Protein AF-A0A8S9SS68-F1 (afdb_monomer_lite)

Organism: Brassica cretica (NCBI:txid69181)

Foldseek 3Di:
DQVVVLVVDVVSVVVCVVCVCVVPNDDDPVRVVVVVVVVVVVVVVVVVVVVVPD

Secondary structure (DSSP, 8-state):
-HHHHHHH-HHHHHHHHHHHHHHSPPPPHHHHHHHHHHHHHHHHHHHHHHHT--

Radius of gyration: 18.17 Å; chains: 1; bounding box: 29×12×56 Å

Sequence (54 aa):
MFDVLAETNPAFAAMWQNVRPTINPDPTLEEQTDLEQQSVHHSAEIFDDINLNN

pLDDT: mean 76.95, std 11.84, range [51.56, 91.81]

Structure (mmCIF, N/CA/C/O backbone):
data_AF-A0A8S9SS68-F1
#
_entry.id   AF-A0A8S9SS68-F1
#
loop_
_atom_site.group_PDB
_atom_site.id
_atom_site.type_symbol
_atom_site.label_atom_id
_atom_site.label_alt_id
_atom_site.label_comp_id
_atom_site.label_asym_id
_atom_site.label_entity_id
_atom_site.label_seq_id
_atom_site.pdbx_PDB_ins_code
_atom_site.Cartn_x
_atom_site.Cartn_y
_atom_site.Cartn_z
_atom_site.occupancy
_atom_site.B_iso_or_equiv
_atom_site.auth_seq_id
_atom_site.auth_comp_id
_atom_site.auth_asym_id
_atom_site.auth_atom_id
_atom_site.pdbx_PDB_model_num
ATOM 1 N N . MET A 1 1 ? 5.940 -1.365 -0.397 1.00 75.19 1 MET A N 1
ATOM 2 C CA . MET A 1 1 ? 7.210 -1.882 -0.976 1.00 75.19 1 MET A CA 1
ATOM 3 C C . MET A 1 1 ? 7.139 -1.993 -2.497 1.00 75.19 1 MET A C 1
ATOM 5 O O . MET A 1 1 ? 8.073 -1.551 -3.149 1.00 75.19 1 MET A O 1
ATOM 9 N N . PHE A 1 2 ? 6.047 -2.512 -3.073 1.00 82.38 2 PHE A N 1
ATOM 10 C CA . PHE A 1 2 ? 5.868 -2.552 -4.532 1.00 82.38 2 PHE A CA 1
ATOM 11 C C . PHE A 1 2 ? 5.703 -1.167 -5.177 1.00 82.38 2 PHE A C 1
ATOM 13 O O . PHE A 1 2 ? 6.229 -0.961 -6.263 1.00 82.38 2 PHE A O 1
ATOM 20 N N . ASP A 1 3 ? 5.100 -0.191 -4.491 1.00 83.44 3 ASP A N 1
ATOM 21 C CA . ASP A 1 3 ? 4.986 1.178 -5.024 1.00 83.44 3 ASP A CA 1
ATOM 22 C C . ASP A 1 3 ? 6.362 1.831 -5.266 1.00 83.44 3 ASP A C 1
ATOM 24 O O . ASP A 1 3 ? 6.608 2.380 -6.333 1.00 83.44 3 ASP A O 1
ATOM 28 N N . VAL A 1 4 ? 7.321 1.635 -4.354 1.00 86.31 4 VAL A N 1
ATOM 29 C CA . VAL A 1 4 ? 8.711 2.123 -4.500 1.00 86.31 4 VAL A CA 1
ATOM 30 C C . VAL A 1 4 ? 9.433 1.462 -5.689 1.00 86.31 4 VAL A C 1
ATOM 32 O O . VAL A 1 4 ? 10.247 2.080 -6.376 1.00 86.31 4 VAL A O 1
ATOM 35 N N . LEU A 1 5 ? 9.129 0.192 -5.974 1.00 86.88 5 LEU A N 1
ATOM 36 C CA . LEU A 1 5 ? 9.665 -0.508 -7.147 1.00 86.88 5 LEU A CA 1
ATOM 37 C C . LEU A 1 5 ? 9.018 -0.015 -8.452 1.00 86.88 5 LEU A C 1
ATOM 39 O O . LEU A 1 5 ? 9.681 0.025 -9.488 1.00 86.88 5 LEU A O 1
ATOM 43 N N . ALA A 1 6 ? 7.749 0.397 -8.411 1.00 87.69 6 ALA A N 1
ATOM 44 C CA . ALA A 1 6 ? 7.057 1.012 -9.543 1.00 87.69 6 ALA A CA 1
ATOM 45 C C . ALA A 1 6 ? 7.593 2.413 -9.864 1.00 87.69 6 ALA A C 1
ATOM 47 O O . ALA A 1 6 ? 7.682 2.771 -11.033 1.00 87.69 6 ALA A O 1
ATOM 48 N N . GLU A 1 7 ? 8.035 3.174 -8.867 1.00 87.94 7 GLU A N 1
ATOM 49 C CA . GLU A 1 7 ? 8.653 4.490 -9.080 1.00 87.94 7 GLU A CA 1
ATOM 50 C C . GLU A 1 7 ? 10.012 4.415 -9.795 1.00 87.94 7 GLU A C 1
ATOM 52 O O . GLU A 1 7 ? 10.393 5.338 -10.514 1.00 87.94 7 GLU A O 1
ATOM 57 N N . THR A 1 8 ? 10.746 3.312 -9.627 1.00 90.94 8 THR A N 1
ATOM 58 C CA . THR A 1 8 ? 12.117 3.157 -10.150 1.00 90.94 8 THR A CA 1
ATOM 59 C C . THR A 1 8 ? 12.200 2.335 -11.437 1.00 90.94 8 THR A C 1
ATOM 61 O O . THR A 1 8 ? 13.197 2.424 -12.156 1.00 90.94 8 THR A O 1
ATOM 64 N N . ASN A 1 9 ? 11.165 1.556 -11.767 1.00 91.81 9 ASN A N 1
ATOM 65 C CA . ASN A 1 9 ? 11.119 0.723 -12.966 1.00 91.81 9 ASN A CA 1
ATOM 66 C C . ASN A 1 9 ? 9.815 0.947 -13.763 1.00 91.81 9 ASN A C 1
ATOM 68 O O . ASN A 1 9 ? 8.771 0.409 -13.391 1.00 91.81 9 ASN A O 1
ATOM 72 N N . PRO A 1 10 ? 9.872 1.642 -14.917 1.00 87.44 10 PRO A N 1
ATOM 73 C CA . PR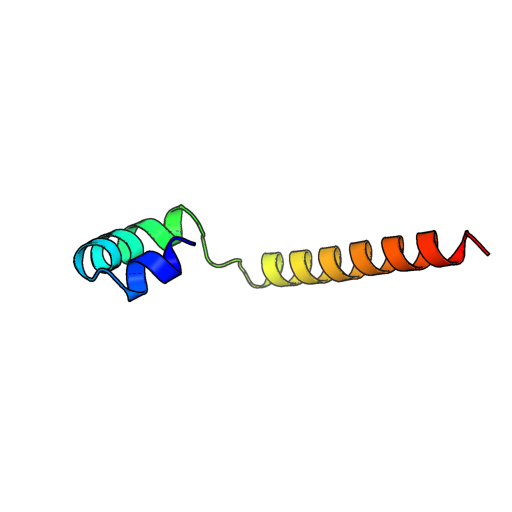O A 1 10 ? 8.693 1.945 -15.736 1.00 87.44 10 PRO A CA 1
ATOM 74 C C . PRO A 1 10 ? 7.960 0.709 -16.278 1.00 87.44 10 PRO A C 1
ATOM 76 O O . PRO A 1 10 ? 6.736 0.718 -16.410 1.00 87.44 10 PRO A O 1
ATOM 79 N N . ALA A 1 11 ? 8.691 -0.366 -16.589 1.00 89.12 11 ALA A N 1
ATOM 80 C CA . ALA A 1 11 ? 8.097 -1.606 -17.088 1.00 89.12 11 ALA A CA 1
ATOM 81 C C . ALA A 1 11 ? 7.330 -2.337 -15.978 1.00 89.12 11 ALA A C 1
ATOM 83 O O . ALA A 1 11 ? 6.252 -2.884 -16.210 1.00 89.12 11 ALA A O 1
ATOM 84 N N . PHE A 1 12 ? 7.863 -2.297 -14.756 1.00 90.19 12 PHE A N 1
ATOM 85 C CA . PHE A 1 12 ? 7.161 -2.793 -13.579 1.00 90.19 12 PHE A CA 1
ATOM 86 C C . PHE A 1 12 ? 5.971 -1.893 -13.217 1.00 90.19 12 PHE A C 1
ATOM 88 O O . PHE A 1 12 ? 4.907 -2.412 -12.900 1.00 90.19 12 PHE A O 1
ATOM 95 N N . ALA A 1 13 ? 6.098 -0.569 -13.351 1.00 90.06 13 ALA A N 1
ATOM 96 C CA . ALA A 1 13 ? 5.025 0.384 -13.070 1.00 90.06 13 ALA A CA 1
ATOM 97 C C . ALA A 1 13 ? 3.758 0.098 -13.884 1.00 90.06 13 ALA A C 1
ATOM 99 O O . ALA A 1 13 ? 2.668 0.029 -13.322 1.00 90.06 13 ALA A O 1
ATOM 100 N N . ALA A 1 14 ? 3.897 -0.129 -15.193 1.00 89.56 14 ALA A N 1
ATOM 101 C CA . ALA A 1 14 ? 2.761 -0.419 -16.066 1.00 89.56 14 ALA A CA 1
ATOM 102 C C . ALA A 1 14 ? 2.019 -1.707 -15.661 1.00 89.56 14 ALA A C 1
ATOM 104 O O . ALA A 1 14 ? 0.791 -1.765 -15.701 1.00 89.56 14 ALA A O 1
ATOM 105 N N . MET A 1 15 ? 2.751 -2.738 -15.234 1.00 90.19 15 MET A N 1
ATOM 106 C CA . MET A 1 15 ? 2.154 -3.966 -14.706 1.00 90.19 15 MET A CA 1
ATOM 107 C C . MET A 1 15 ? 1.504 -3.722 -13.340 1.00 90.19 15 MET A C 1
ATOM 109 O O . MET A 1 15 ? 0.362 -4.119 -13.118 1.00 90.19 15 MET A O 1
ATOM 113 N N . TRP A 1 16 ? 2.210 -3.028 -12.445 1.00 89.81 16 TRP A N 1
ATOM 114 C CA . TRP A 1 16 ? 1.754 -2.738 -11.092 1.00 89.81 16 TRP A CA 1
ATOM 115 C C . TRP A 1 16 ? 0.462 -1.925 -11.086 1.00 89.81 16 TRP A C 1
ATOM 117 O O . TRP A 1 16 ? -0.440 -2.265 -10.337 1.00 89.81 16 TRP A O 1
ATOM 127 N N . GLN A 1 17 ? 0.299 -0.940 -11.972 1.00 85.44 17 GLN A N 1
ATOM 128 C CA . GLN A 1 17 ? -0.943 -0.159 -12.067 1.00 85.44 17 GLN A CA 1
ATOM 129 C C . GLN A 1 17 ? -2.176 -1.010 -12.409 1.00 85.44 17 GLN A C 1
ATOM 131 O O . GLN A 1 17 ? -3.273 -0.714 -11.947 1.00 85.44 17 GLN A O 1
ATOM 136 N N . ASN A 1 18 ? -2.007 -2.096 -13.168 1.00 88.56 18 ASN A N 1
ATOM 137 C CA . ASN A 1 18 ? -3.110 -3.004 -13.495 1.00 88.56 18 ASN A CA 1
ATOM 138 C C . ASN A 1 18 ? -3.417 -4.000 -12.366 1.00 88.56 18 ASN A C 1
ATOM 140 O O . ASN A 1 18 ? -4.545 -4.467 -12.247 1.00 88.56 18 ASN A O 1
ATOM 144 N N . VAL A 1 19 ? -2.417 -4.344 -11.552 1.00 87.19 19 VAL A N 1
ATOM 145 C CA . VAL A 1 19 ? -2.513 -5.398 -10.528 1.00 87.19 19 VAL A CA 1
ATOM 146 C C . VAL A 1 19 ? -2.782 -4.830 -9.126 1.00 87.19 19 VAL A C 1
ATOM 148 O O . VAL A 1 19 ? -3.440 -5.480 -8.312 1.00 87.19 19 VAL A O 1
ATOM 151 N N . ARG A 1 20 ? -2.315 -3.606 -8.845 1.00 86.44 20 ARG A N 1
ATOM 152 C CA . ARG A 1 20 ? -2.444 -2.908 -7.556 1.00 86.44 20 ARG A CA 1
ATOM 153 C C . ARG A 1 20 ? -3.884 -2.907 -7.037 1.00 86.44 20 ARG A C 1
ATOM 155 O O . ARG A 1 20 ? -4.041 -3.315 -5.893 1.00 86.44 20 ARG A O 1
ATOM 162 N N . PRO A 1 21 ? -4.925 -2.571 -7.827 1.00 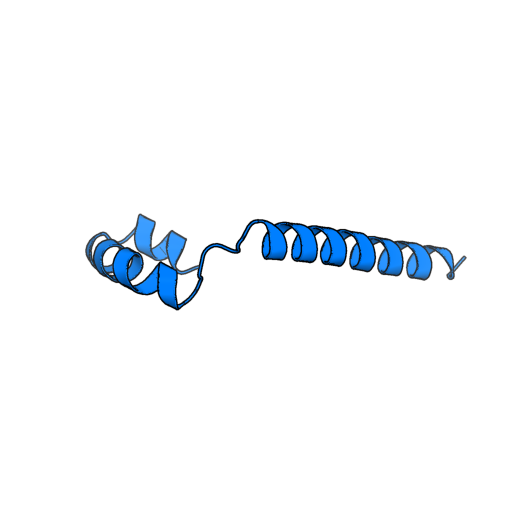83.62 21 PRO A N 1
ATOM 163 C CA . PRO A 1 21 ? -6.296 -2.513 -7.311 1.00 83.62 21 PRO A CA 1
ATOM 164 C C . PRO A 1 21 ? -6.854 -3.868 -6.854 1.00 83.62 21 PRO A C 1
ATOM 166 O O . PRO A 1 21 ? -7.771 -3.912 -6.044 1.00 83.62 21 PRO A O 1
ATOM 169 N N . THR A 1 22 ? -6.327 -4.982 -7.372 1.00 84.44 22 THR A N 1
ATOM 170 C CA . THR A 1 22 ? -6.749 -6.337 -6.976 1.00 84.44 22 THR A CA 1
ATOM 171 C C . THR A 1 22 ? -6.009 -6.831 -5.736 1.00 84.44 22 THR A C 1
ATOM 173 O O . THR A 1 22 ? -6.581 -7.560 -4.933 1.00 84.44 22 THR A O 1
ATOM 176 N N . ILE A 1 23 ? -4.733 -6.465 -5.585 1.00 81.81 23 ILE A N 1
ATOM 177 C CA . ILE A 1 23 ? -3.897 -6.892 -4.451 1.00 81.81 23 ILE A CA 1
ATOM 178 C C . ILE A 1 23 ? -4.101 -5.9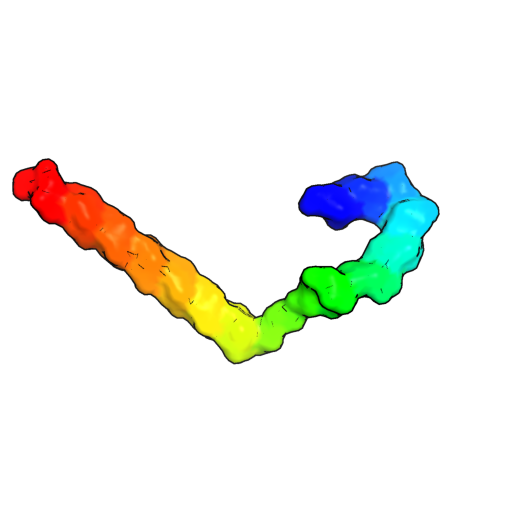90 -3.233 1.00 81.81 23 ILE A C 1
ATOM 180 O O . ILE A 1 23 ? -4.082 -6.466 -2.102 1.00 81.81 23 ILE A O 1
ATOM 184 N N . ASN A 1 24 ? -4.259 -4.693 -3.468 1.00 76.56 24 ASN A N 1
ATOM 185 C CA . ASN A 1 24 ? -4.491 -3.688 -2.448 1.00 76.56 24 ASN A CA 1
ATOM 186 C C . ASN A 1 24 ? -5.605 -2.758 -2.944 1.00 76.56 24 ASN A C 1
ATOM 188 O O . ASN A 1 24 ? -5.306 -1.709 -3.529 1.00 76.56 24 ASN A O 1
ATOM 192 N N . PRO A 1 25 ? -6.875 -3.180 -2.815 1.00 78.56 25 PRO A N 1
ATOM 193 C CA . PRO A 1 25 ? -7.990 -2.301 -3.118 1.00 78.56 25 PRO A CA 1
ATOM 194 C C . PRO A 1 25 ? -7.911 -1.081 -2.205 1.00 78.56 25 PRO A C 1
ATOM 196 O O . PRO A 1 25 ? -7.626 -1.205 -1.013 1.00 78.56 25 PRO A O 1
ATOM 199 N N . ASP A 1 26 ? -8.140 0.103 -2.769 1.00 80.56 26 ASP A N 1
ATOM 200 C CA . ASP A 1 26 ? -8.271 1.296 -1.945 1.00 80.56 26 ASP A CA 1
ATOM 201 C C . ASP A 1 26 ? -9.485 1.088 -1.017 1.00 80.56 26 ASP A C 1
ATOM 203 O O . ASP A 1 26 ? -10.577 0.784 -1.513 1.00 80.56 26 ASP A O 1
ATOM 207 N N . PRO A 1 27 ? -9.301 1.187 0.313 1.00 77.81 27 PRO A N 1
ATOM 208 C CA . PRO A 1 27 ? -10.364 0.900 1.261 1.00 77.81 27 PRO A CA 1
ATOM 209 C C . PRO A 1 27 ? -11.507 1.887 1.058 1.00 77.81 27 PRO A C 1
ATOM 211 O O . PRO A 1 27 ? -11.288 3.087 0.844 1.00 77.81 27 PRO A O 1
ATOM 214 N N . THR A 1 28 ? -12.731 1.379 1.131 1.00 82.88 28 THR A N 1
ATOM 215 C CA . THR A 1 28 ? -13.937 2.205 1.116 1.00 82.88 28 THR A CA 1
ATOM 216 C C . THR A 1 28 ? -13.950 3.161 2.310 1.00 82.88 28 THR A C 1
ATOM 218 O O . THR A 1 28 ? -13.244 2.963 3.295 1.00 82.88 28 THR A O 1
ATOM 221 N N . LEU A 1 29 ? -14.760 4.222 2.242 1.00 80.38 29 LEU A N 1
ATOM 222 C CA . LEU A 1 29 ? -14.872 5.197 3.336 1.00 80.38 29 LEU A CA 1
ATOM 223 C C . LEU A 1 29 ? -15.273 4.532 4.670 1.00 80.38 29 LEU A C 1
ATOM 225 O O . LEU A 1 29 ? -14.817 4.947 5.733 1.00 80.38 29 LEU A O 1
ATOM 229 N N . GLU A 1 30 ? -16.101 3.488 4.603 1.00 83.19 30 GLU A N 1
ATOM 230 C CA . GLU A 1 30 ? -16.507 2.687 5.761 1.00 83.19 30 GLU A CA 1
ATOM 231 C C . GLU A 1 30 ? -15.321 1.897 6.323 1.00 83.19 30 GLU A C 1
ATOM 233 O O . GLU A 1 30 ? -15.011 2.029 7.502 1.00 83.19 30 GLU A O 1
ATOM 238 N N . GLU A 1 31 ? -14.573 1.187 5.473 1.00 82.44 31 GLU A N 1
ATOM 239 C CA . GLU A 1 31 ? -13.366 0.462 5.893 1.00 82.44 31 GLU A CA 1
ATOM 240 C C . GLU A 1 31 ? -12.287 1.404 6.442 1.00 82.44 31 GLU A C 1
ATOM 242 O O . GLU A 1 31 ? -11.605 1.060 7.402 1.00 82.44 31 GLU A O 1
ATOM 247 N N . GLN A 1 32 ? -12.138 2.610 5.886 1.00 80.31 32 GLN A N 1
ATOM 248 C CA . GLN A 1 32 ? -11.229 3.625 6.429 1.00 80.31 32 GLN A CA 1
ATOM 249 C C . GLN A 1 32 ? -11.660 4.065 7.829 1.00 80.31 32 GLN A C 1
ATOM 251 O O . GLN A 1 32 ? -10.834 4.103 8.736 1.00 80.31 32 GLN A O 1
ATOM 256 N N . THR A 1 33 ? -12.956 4.320 8.017 1.00 80.44 33 THR A N 1
ATOM 257 C CA . THR A 1 33 ? -13.519 4.721 9.313 1.00 80.44 33 THR A CA 1
ATOM 258 C C . THR A 1 33 ? -13.371 3.607 10.354 1.00 80.44 33 THR A C 1
ATOM 260 O O . THR A 1 33 ? -13.078 3.883 11.518 1.00 80.44 33 THR A O 1
ATOM 263 N N . ASP A 1 34 ? -13.524 2.347 9.950 1.00 82.88 34 ASP A N 1
ATOM 264 C CA . ASP A 1 34 ? -13.328 1.185 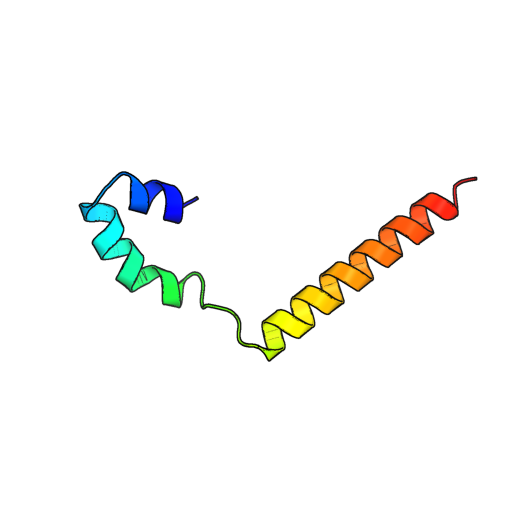10.820 1.00 82.88 34 ASP A CA 1
ATOM 265 C C . ASP A 1 34 ? -11.851 0.974 11.173 1.00 82.88 34 ASP A C 1
ATOM 267 O O . ASP A 1 34 ? -11.527 0.710 12.331 1.00 82.88 34 ASP A O 1
ATOM 271 N N . LEU A 1 35 ? -10.936 1.155 10.216 1.00 80.38 35 LEU A N 1
ATOM 272 C CA . LEU A 1 35 ? -9.491 1.087 10.454 1.00 80.38 35 LEU A CA 1
ATOM 273 C C . LEU A 1 35 ? -9.011 2.210 11.383 1.00 80.38 35 LEU A C 1
ATOM 275 O O . LEU A 1 35 ? -8.197 1.965 12.276 1.00 80.38 35 LEU A O 1
ATOM 279 N N . GLU A 1 36 ? -9.523 3.430 11.215 1.00 78.69 36 GLU A N 1
ATOM 280 C CA . GLU A 1 36 ? -9.236 4.553 12.111 1.00 78.69 36 GLU A CA 1
ATOM 281 C C . GLU A 1 36 ? -9.773 4.286 13.521 1.00 78.69 36 GLU A C 1
ATOM 283 O O . GLU A 1 36 ? -9.039 4.453 14.498 1.00 78.69 36 GLU A O 1
ATOM 288 N N . GLN A 1 37 ? -11.011 3.796 13.647 1.00 77.00 37 GLN A N 1
ATOM 289 C CA . GLN A 1 37 ? -11.576 3.407 14.941 1.00 77.00 37 GLN A CA 1
ATOM 290 C C . GLN A 1 37 ? -10.777 2.282 15.606 1.00 77.00 37 GLN A C 1
ATOM 292 O O . GLN A 1 37 ? -10.478 2.373 16.798 1.00 77.00 37 GLN A O 1
ATOM 297 N N . GLN A 1 38 ? -10.373 1.256 14.853 1.00 71.00 38 GLN A N 1
ATOM 298 C CA . GLN A 1 38 ? -9.552 0.162 15.367 1.00 71.00 38 GLN A CA 1
ATOM 299 C C . GLN A 1 38 ? -8.168 0.657 15.807 1.00 71.00 38 GLN A C 1
ATOM 301 O O . GLN A 1 38 ? -7.673 0.244 16.853 1.00 71.00 38 GLN A O 1
ATOM 306 N N . SER A 1 39 ? -7.556 1.581 15.061 1.00 69.88 39 SER A N 1
ATOM 307 C CA . SER A 1 39 ? -6.275 2.192 15.430 1.00 69.88 39 SER A CA 1
ATOM 308 C C . SER A 1 39 ? -6.380 3.025 16.709 1.00 69.88 39 SER A C 1
ATOM 310 O O . SER A 1 39 ? -5.471 2.995 17.542 1.00 69.88 39 SER A O 1
ATOM 31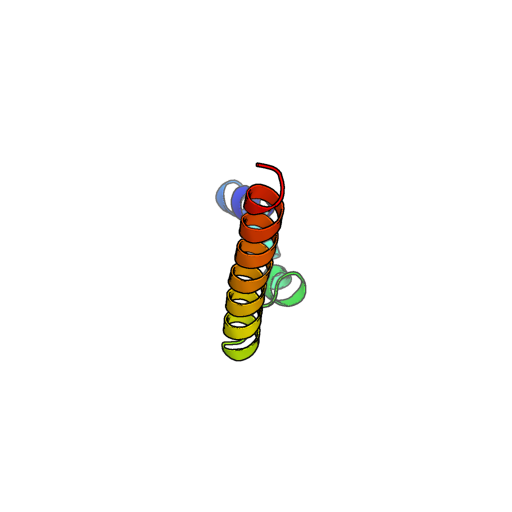2 N N . VAL A 1 40 ? -7.470 3.777 16.877 1.00 70.50 40 VAL A N 1
ATOM 313 C CA . VAL A 1 40 ? -7.727 4.581 18.080 1.00 70.50 40 VAL A CA 1
ATOM 314 C C . VAL A 1 40 ? -8.004 3.681 19.283 1.00 70.50 40 VAL A C 1
ATOM 316 O O . VAL A 1 40 ? -7.437 3.914 20.348 1.00 70.50 40 VAL A O 1
ATOM 319 N N . HIS A 1 41 ? -8.800 2.625 19.110 1.00 63.28 41 HIS A N 1
ATOM 320 C CA . HIS A 1 41 ? -9.086 1.651 20.164 1.00 63.28 41 HIS A CA 1
ATOM 321 C C . HIS A 1 41 ? -7.824 0.907 20.611 1.00 63.28 41 HIS A C 1
ATOM 323 O O . HIS A 1 41 ? -7.516 0.872 21.796 1.00 63.28 41 HIS A O 1
ATOM 329 N N . HIS A 1 42 ? -7.040 0.398 19.659 1.00 61.97 42 HIS A N 1
ATOM 330 C CA . HIS A 1 42 ? -5.792 -0.303 19.954 1.00 61.97 42 HIS A CA 1
ATOM 331 C C . HIS A 1 42 ? -4.759 0.621 20.615 1.00 61.97 42 HIS A C 1
ATOM 333 O O . HIS A 1 42 ? -3.998 0.199 21.480 1.00 61.97 42 HIS A O 1
ATOM 339 N N . SER A 1 43 ? -4.751 1.907 20.247 1.00 60.91 43 SER A N 1
ATOM 340 C CA . SER A 1 43 ? -3.926 2.904 20.933 1.00 60.91 43 SER A CA 1
ATOM 341 C C . SER A 1 43 ? -4.391 3.107 22.378 1.00 60.91 43 SER A C 1
ATOM 343 O O . SER A 1 43 ? -3.555 3.101 23.275 1.00 60.91 43 SER A O 1
ATOM 345 N N . ALA A 1 44 ? -5.699 3.239 22.621 1.00 61.91 44 ALA A N 1
ATOM 346 C CA . ALA A 1 44 ? -6.260 3.389 23.966 1.00 61.91 44 ALA A CA 1
ATOM 347 C C . ALA A 1 44 ? -5.945 2.188 24.876 1.00 61.91 44 ALA A C 1
ATOM 349 O O . ALA A 1 44 ? -5.509 2.392 26.006 1.00 61.91 44 ALA A O 1
ATOM 350 N N . GLU A 1 45 ? -6.056 0.957 24.366 1.00 59.88 45 GLU A N 1
ATOM 351 C CA . GLU A 1 45 ? -5.703 -0.263 25.109 1.00 59.88 45 GLU A CA 1
ATOM 352 C C . GLU A 1 45 ? -4.221 -0.292 25.516 1.00 59.88 45 GLU A C 1
ATOM 354 O O . GLU A 1 45 ? -3.903 -0.636 26.651 1.00 59.88 45 GLU A O 1
ATOM 359 N N . ILE A 1 46 ? -3.308 0.133 24.633 1.00 61.81 46 ILE A N 1
ATOM 360 C CA . ILE A 1 46 ? -1.873 0.229 24.956 1.00 61.81 46 ILE A CA 1
ATOM 361 C C . ILE A 1 46 ? -1.617 1.280 26.046 1.00 61.81 46 ILE A C 1
ATOM 363 O O . ILE A 1 46 ? -0.781 1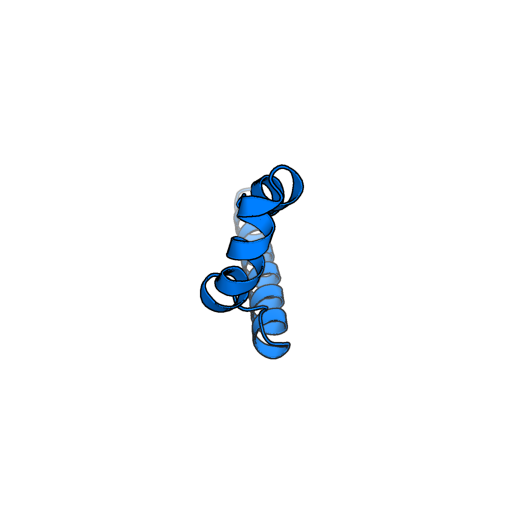.067 26.926 1.00 61.81 46 ILE A O 1
ATOM 367 N N . PHE A 1 47 ? -2.307 2.424 26.001 1.00 59.97 47 PHE A N 1
ATOM 368 C CA . PHE A 1 47 ? -2.135 3.476 27.007 1.00 59.97 47 PHE A CA 1
ATOM 369 C C . PHE A 1 47 ? -2.692 3.078 28.378 1.00 59.97 47 PHE A C 1
ATOM 371 O O . PHE A 1 47 ? -2.072 3.419 29.387 1.00 59.97 47 PHE A O 1
ATOM 378 N N . ASP A 1 48 ? -3.793 2.328 28.431 1.00 59.44 48 ASP A N 1
ATOM 379 C CA . ASP A 1 48 ? -4.336 1.802 29.686 1.00 59.44 48 ASP A CA 1
ATOM 380 C C . ASP A 1 48 ? -3.409 0.741 30.311 1.00 59.44 48 ASP A C 1
ATOM 382 O O . ASP A 1 48 ? -3.160 0.786 31.517 1.00 59.44 48 ASP A O 1
ATOM 386 N N . ASP A 1 49 ? -2.805 -0.143 29.508 1.00 56.91 49 ASP A N 1
ATOM 387 C CA . ASP A 1 49 ? -1.869 -1.178 29.986 1.00 56.91 49 ASP A CA 1
ATOM 388 C C . ASP A 1 49 ? -0.554 -0.577 30.532 1.00 56.91 49 ASP A C 1
ATOM 390 O O . ASP A 1 49 ? 0.015 -1.054 31.517 1.00 56.91 49 ASP A O 1
ATOM 394 N N . ILE A 1 50 ? -0.087 0.534 29.947 1.00 60.28 50 ILE A N 1
ATOM 395 C CA . ILE A 1 50 ? 1.063 1.304 30.457 1.00 60.28 50 ILE A CA 1
ATOM 396 C C . ILE A 1 50 ? 0.723 1.994 31.789 1.00 60.28 50 ILE A C 1
ATOM 398 O O . ILE A 1 50 ? 1.589 2.127 32.656 1.00 60.28 50 ILE A O 1
ATOM 402 N N . ASN A 1 51 ? -0.528 2.419 31.973 1.00 55.69 51 ASN A N 1
ATOM 403 C CA . ASN A 1 51 ? -0.981 3.138 33.164 1.00 55.69 51 ASN A CA 1
ATOM 404 C C . ASN A 1 51 ? -1.318 2.208 34.350 1.00 55.69 51 ASN A C 1
ATOM 406 O O . ASN A 1 51 ? -1.455 2.677 35.478 1.00 55.69 51 ASN A O 1
ATOM 410 N N . LEU A 1 52 ? -1.421 0.893 34.120 1.00 59.69 52 LEU A N 1
ATOM 411 C CA . LEU A 1 52 ? -1.652 -0.127 35.154 1.00 59.69 52 LEU A CA 1
ATOM 412 C C . LEU A 1 52 ? -0.363 -0.655 35.811 1.00 59.69 52 LEU A C 1
ATOM 414 O O . LEU A 1 52 ? -0.437 -1.467 36.732 1.00 59.69 52 LEU A O 1
ATOM 418 N N . ASN A 1 53 ? 0.810 -0.195 35.364 1.00 52.22 53 ASN A N 1
ATOM 419 C CA . ASN A 1 53 ? 2.115 -0.666 35.836 1.00 52.22 53 ASN A CA 1
ATOM 420 C C . ASN A 1 53 ? 2.843 0.327 36.775 1.00 52.22 53 ASN A C 1
ATOM 422 O O . ASN A 1 53 ? 4.067 0.248 36.908 1.00 52.22 53 ASN A O 1
ATOM 426 N N . ASN A 1 54 ? 2.113 1.256 37.414 1.00 51.56 54 ASN A N 1
ATOM 427 C CA . ASN A 1 54 ? 2.636 2.230 38.390 1.00 51.56 54 ASN A CA 1
ATOM 428 C C . ASN A 1 54 ? 1.944 2.126 39.756 1.00 51.56 54 ASN A C 1
ATOM 430 O O . ASN A 1 54 ? 0.695 2.077 39.780 1.00 51.56 54 ASN A O 1
#